Protein AF-A0A1G1LN86-F1 (afdb_monomer)

Sequence (145 aa):
MSSADEALHALSLTRFHFMTLKELHTDLFSKSKDQIISSFDAGILNTGLDTFLMSPSRETILLEALRQNKAVRLQFSISQAKPGEYRMVNHPYKTLLSRFEPLTESIPVTITIQPILDEPVAFHITLTKDGESHVYKVDWSSKIV

Radius of gyration: 21.17 Å; Cα contacts (8 Å, |Δi|>4): 207; chains: 1; bounding box: 54×28×72 Å

Secondary structure (DSSP, 8-state):
--HHHHHHHHHHHHHHHHHHHHHHHHHHHH-TT-TTS-HHHHHHHHHHHHHHHH-TTHHHHHHHHHHHT--EEEEEEEEEEPPPPEEEEEETTEEEEEEPPPPEEEEEEEEEEEE-SSSSEEEEEEEEETTEEEEEEEETTS-B-

Mean predicted aligned error: 9.48 Å

Nearest PDB structures (foldseek):
  5ca6-assembly1_A  TM=2.480E-01  e=2.763E+00  Porcine rotavirus serotype 5/strain TFR-41
  3tay-assembly2_B  TM=2.739E-01  e=5.541E+00  Porcine rotavirus (serotype 3 / strain CRW-8)

pLDDT: mean 81.95, std 11.54, range [48.5, 95.62]

Foldseek 3Di:
DDVVVVVVVLLVLLVLLLVLLVVLLVCLVPDPPDPPDDVVRSVVSNVQSVVLNPDPCNSVVSSVCVVVQHWDKDKDKDWDFDQFDWDFDDDVVDTDTDGDGTDTDIKIKMWIWGADDPDQFGTWIWIDIPNDIDTFTAGSNSDTD

Structure (mmCIF, N/CA/C/O backbone):
data_AF-A0A1G1LN86-F1
#
_entry.id   AF-A0A1G1LN86-F1
#
loop_
_atom_site.group_PDB
_atom_site.id
_atom_site.type_symbol
_atom_site.label_atom_id
_atom_site.label_alt_id
_atom_site.label_comp_id
_atom_site.label_asym_id
_atom_site.label_entity_id
_atom_site.label_seq_id
_atom_site.pdbx_PDB_ins_code
_atom_site.Cartn_x
_atom_site.Cartn_y
_atom_site.Cartn_z
_atom_site.occupancy
_atom_site.B_iso_or_equiv
_atom_site.auth_seq_id
_atom_site.auth_comp_id
_atom_site.auth_asym_id
_atom_site.auth_atom_id
_atom_site.pdbx_PDB_model_num
ATOM 1 N N . MET A 1 1 ? -22.411 9.056 24.810 1.00 48.50 1 MET A N 1
ATOM 2 C CA . MET A 1 1 ? -21.226 8.174 24.906 1.00 48.50 1 MET A CA 1
ATOM 3 C C . MET A 1 1 ? -20.024 9.078 25.147 1.00 48.50 1 MET A C 1
ATOM 5 O O . MET A 1 1 ? -20.071 10.214 24.688 1.00 48.50 1 MET A O 1
ATOM 9 N N . SER A 1 2 ? -19.073 8.695 26.004 1.00 54.00 2 SER A N 1
ATOM 10 C CA . SER A 1 2 ? -18.036 9.620 26.492 1.00 54.00 2 SER A CA 1
ATOM 11 C C . SER A 1 2 ? -16.934 9.825 25.442 1.00 54.00 2 SER A C 1
ATOM 13 O O . SER A 1 2 ? -16.605 8.890 24.715 1.00 54.00 2 SER A O 1
ATOM 15 N N . SER A 1 3 ? -16.326 11.017 25.371 1.00 67.50 3 SER A N 1
ATOM 16 C CA . SER A 1 3 ? -15.241 11.287 24.407 1.00 67.50 3 SER A CA 1
ATOM 17 C C . SER A 1 3 ? -14.000 10.405 24.618 1.00 67.50 3 SER A C 1
ATOM 19 O O . SER A 1 3 ? -13.186 10.248 23.709 1.00 67.50 3 SER A O 1
ATOM 21 N N . ALA A 1 4 ? -13.863 9.800 25.804 1.00 67.75 4 ALA A N 1
ATOM 22 C CA . ALA A 1 4 ? -12.805 8.849 26.115 1.00 67.75 4 ALA A CA 1
ATOM 23 C C . ALA A 1 4 ? -13.003 7.508 25.387 1.00 67.75 4 ALA A C 1
ATOM 25 O O . ALA A 1 4 ? -12.031 6.953 24.875 1.00 67.75 4 ALA A O 1
ATOM 26 N N . ASP A 1 5 ? -14.245 7.027 25.275 1.00 69.00 5 ASP A N 1
ATOM 27 C CA . ASP A 1 5 ? -14.564 5.776 24.573 1.00 69.00 5 ASP A CA 1
ATOM 28 C C . ASP A 1 5 ? -14.357 5.920 23.060 1.00 69.00 5 ASP A C 1
ATOM 30 O O . ASP A 1 5 ? -13.790 5.038 22.418 1.00 69.00 5 ASP A O 1
ATOM 34 N N . GLU A 1 6 ? -14.731 7.070 22.491 1.00 67.81 6 GLU A N 1
ATOM 35 C CA . GLU A 1 6 ? -14.483 7.391 21.078 1.00 67.81 6 GLU A CA 1
ATOM 36 C C . GLU A 1 6 ? -12.983 7.496 20.766 1.00 67.81 6 GLU A C 1
ATOM 38 O O . GLU A 1 6 ? -12.520 7.024 19.724 1.00 67.81 6 GLU A O 1
ATOM 43 N N . ALA A 1 7 ? -12.195 8.070 21.681 1.00 66.19 7 ALA A N 1
ATOM 44 C CA . ALA A 1 7 ? -10.744 8.149 21.539 1.00 66.19 7 ALA A CA 1
ATOM 45 C C . ALA A 1 7 ? -10.079 6.764 21.612 1.00 66.19 7 ALA A C 1
ATOM 47 O O . ALA A 1 7 ? -9.210 6.456 20.793 1.00 66.19 7 ALA A O 1
ATOM 48 N N . LEU A 1 8 ? -10.506 5.916 22.553 1.00 69.06 8 LEU A N 1
ATOM 49 C CA . LEU A 1 8 ? -10.047 4.529 22.685 1.00 69.06 8 LEU A CA 1
ATOM 50 C C . LEU A 1 8 ? -10.398 3.695 21.449 1.00 69.06 8 LEU A C 1
ATOM 52 O O . LEU A 1 8 ? -9.546 2.970 20.929 1.00 69.06 8 LEU A O 1
ATOM 56 N N . HIS A 1 9 ? -11.619 3.843 20.939 1.00 73.06 9 HIS A N 1
ATOM 57 C CA . HIS A 1 9 ? -12.070 3.156 19.736 1.00 73.06 9 HIS A CA 1
ATOM 58 C C . HIS A 1 9 ? -11.248 3.577 18.507 1.00 73.06 9 HIS A C 1
ATOM 60 O O . HIS A 1 9 ? -10.703 2.718 17.813 1.00 73.06 9 HIS A O 1
ATOM 66 N N . ALA A 1 10 ? -11.045 4.881 18.290 1.00 70.00 10 ALA A N 1
ATOM 67 C CA . ALA A 1 10 ? -10.231 5.399 17.185 1.00 70.00 10 ALA A CA 1
ATOM 68 C C . ALA A 1 10 ? -8.765 4.927 17.245 1.00 70.00 10 ALA A C 1
ATOM 70 O O . ALA A 1 10 ? -8.172 4.585 16.218 1.00 70.00 10 ALA A O 1
ATOM 71 N N . LEU A 1 11 ? -8.184 4.856 18.447 1.00 74.44 11 LEU A N 1
ATOM 72 C CA . LEU A 1 11 ? -6.843 4.305 18.656 1.00 74.44 11 LEU A CA 1
ATOM 73 C C . LEU A 1 11 ? -6.782 2.811 18.323 1.00 74.44 11 LEU A C 1
ATOM 75 O O . LEU A 1 11 ? -5.833 2.367 17.678 1.00 74.44 11 LEU A O 1
ATOM 79 N N . SER A 1 12 ? -7.788 2.036 18.736 1.00 77.62 12 SER A N 1
ATOM 80 C CA . SER A 1 12 ? -7.848 0.601 18.439 1.00 77.62 12 SER A CA 1
ATOM 81 C C . SER A 1 12 ? -7.947 0.336 16.932 1.00 77.62 12 SER A C 1
ATOM 83 O O . SER A 1 12 ? -7.154 -0.435 16.397 1.00 77.62 12 SER A O 1
ATOM 85 N N . LEU A 1 13 ? -8.820 1.061 16.226 1.00 76.69 13 LEU A N 1
ATOM 86 C CA . LEU A 1 13 ? -8.989 0.963 14.776 1.00 76.69 13 LEU A CA 1
ATOM 87 C C . LEU A 1 13 ? -7.710 1.323 14.023 1.00 76.69 13 LEU A C 1
ATOM 89 O O . LEU A 1 13 ? -7.316 0.619 13.094 1.00 76.69 13 LEU A O 1
ATOM 93 N N . THR A 1 14 ? -7.025 2.383 14.454 1.00 83.31 14 THR A N 1
ATOM 94 C CA . THR A 1 14 ? -5.750 2.795 13.849 1.00 83.31 14 THR A CA 1
ATOM 95 C C . THR A 1 14 ? -4.687 1.709 14.006 1.00 83.31 14 THR A C 1
ATOM 97 O O . THR A 1 14 ? -3.935 1.447 13.070 1.00 83.31 14 THR A O 1
ATOM 100 N N . ARG A 1 15 ? -4.644 1.026 15.159 1.00 84.94 15 ARG A N 1
ATOM 101 C CA . ARG A 1 15 ? -3.723 -0.100 15.378 1.00 84.94 15 ARG A CA 1
ATOM 102 C C . ARG A 1 15 ? -4.020 -1.276 14.452 1.00 84.94 15 ARG A C 1
ATOM 104 O O . ARG A 1 15 ? -3.078 -1.833 13.900 1.00 84.94 15 ARG A O 1
ATOM 111 N N . PHE A 1 16 ? -5.290 -1.630 14.248 1.00 87.69 16 PHE A N 1
ATOM 112 C CA . PHE A 1 16 ? -5.657 -2.708 13.321 1.00 87.69 16 PHE A CA 1
ATOM 113 C C . PHE A 1 16 ? -5.270 -2.385 11.875 1.00 87.69 16 PHE A C 1
ATOM 115 O O . PHE A 1 16 ? -4.648 -3.216 11.214 1.00 87.69 16 PHE A O 1
ATOM 122 N N . HIS A 1 17 ? -5.530 -1.159 11.413 1.00 89.56 17 HIS A N 1
ATOM 123 C CA . HIS A 1 17 ? -5.068 -0.700 10.099 1.00 89.56 17 HIS A CA 1
ATOM 124 C C . HIS A 1 17 ? -3.546 -0.773 9.987 1.00 89.56 17 HIS A C 1
ATOM 126 O O . HIS A 1 17 ? -3.008 -1.279 9.005 1.00 89.56 17 HIS A O 1
ATOM 132 N N . PHE A 1 18 ? -2.837 -0.304 11.013 1.00 89.44 18 PHE A N 1
ATOM 133 C CA . PHE A 1 18 ? -1.382 -0.321 11.015 1.00 89.44 18 PHE A CA 1
ATOM 134 C C . PHE A 1 18 ? -0.814 -1.746 10.924 1.00 89.44 18 PHE A C 1
ATOM 136 O O . PHE A 1 18 ? 0.107 -1.993 10.145 1.00 89.44 18 PHE A O 1
ATOM 143 N N . MET A 1 19 ? -1.383 -2.689 11.679 1.00 90.00 19 MET A N 1
ATOM 144 C CA . MET A 1 19 ? -0.990 -4.100 11.625 1.00 90.00 19 MET A CA 1
ATOM 145 C C . MET A 1 19 ? -1.262 -4.712 10.251 1.00 90.00 19 MET A C 1
ATOM 147 O O . MET A 1 19 ? -0.363 -5.328 9.687 1.00 90.00 19 MET A O 1
ATOM 151 N N . THR A 1 20 ? -2.437 -4.446 9.679 1.00 90.44 20 THR A N 1
ATOM 152 C CA . THR A 1 20 ? -2.823 -4.924 8.342 1.00 90.44 20 THR A CA 1
ATOM 153 C C . THR A 1 20 ? -1.846 -4.422 7.268 1.00 90.44 20 THR A C 1
ATOM 155 O O . THR A 1 20 ? -1.360 -5.182 6.435 1.00 90.44 20 THR A O 1
ATOM 158 N N . LEU A 1 21 ? -1.464 -3.139 7.318 1.00 90.38 21 LEU A N 1
ATOM 159 C CA . LEU A 1 21 ? -0.511 -2.563 6.362 1.00 90.38 21 LEU A CA 1
ATOM 160 C C . LEU A 1 21 ? 0.902 -3.157 6.507 1.00 90.38 21 LEU A C 1
ATOM 162 O O . LEU A 1 21 ? 1.610 -3.350 5.517 1.00 90.38 21 LEU A O 1
ATOM 166 N N . LYS A 1 22 ? 1.323 -3.456 7.740 1.00 90.75 22 LYS A N 1
ATOM 167 C CA . LYS A 1 22 ? 2.624 -4.073 8.033 1.00 90.75 22 LYS A CA 1
ATOM 168 C C . LYS A 1 22 ? 2.687 -5.533 7.577 1.00 90.75 22 LYS A C 1
ATOM 170 O O . LYS A 1 22 ? 3.721 -5.980 7.073 1.00 90.75 22 LYS A O 1
ATOM 175 N N . GLU A 1 23 ? 1.607 -6.277 7.767 1.00 89.81 23 GLU A N 1
ATOM 176 C CA . GLU A 1 23 ? 1.474 -7.648 7.276 1.00 89.81 23 GLU A CA 1
ATOM 177 C C . GLU A 1 23 ? 1.473 -7.681 5.749 1.00 89.81 23 GLU A C 1
ATOM 179 O O . GLU A 1 23 ? 2.279 -8.411 5.178 1.00 89.81 23 GLU A O 1
ATOM 184 N N . LEU A 1 24 ? 0.712 -6.798 5.090 1.00 88.56 24 LEU A N 1
ATOM 185 C CA . LEU A 1 24 ? 0.741 -6.645 3.632 1.00 88.56 24 LEU A CA 1
ATOM 186 C C . LEU A 1 24 ? 2.166 -6.395 3.117 1.00 88.56 24 LEU A C 1
ATOM 188 O O . LEU A 1 24 ? 2.605 -7.036 2.166 1.00 88.56 24 LEU A O 1
ATOM 192 N N . HIS A 1 25 ? 2.908 -5.480 3.747 1.00 87.38 25 HIS A N 1
ATOM 193 C CA . HIS A 1 25 ? 4.308 -5.219 3.396 1.00 87.38 25 HIS A CA 1
ATOM 194 C C . HIS A 1 25 ? 5.183 -6.478 3.539 1.00 87.38 25 HIS A C 1
ATOM 196 O O . HIS A 1 25 ? 6.005 -6.776 2.675 1.00 87.38 25 HIS A O 1
ATOM 202 N N . THR A 1 26 ? 4.979 -7.257 4.602 1.00 85.94 26 THR A N 1
ATOM 203 C CA . THR A 1 26 ? 5.707 -8.518 4.827 1.00 85.94 26 THR A CA 1
ATOM 204 C C . THR A 1 26 ? 5.364 -9.572 3.767 1.00 85.94 26 THR A C 1
ATOM 206 O O . THR A 1 26 ? 6.247 -10.297 3.297 1.00 85.94 26 THR A O 1
ATOM 209 N N . ASP A 1 27 ? 4.105 -9.645 3.345 1.00 82.88 27 ASP A N 1
ATOM 210 C CA . ASP A 1 27 ? 3.648 -10.564 2.303 1.00 82.88 27 ASP A CA 1
ATOM 211 C C . ASP A 1 27 ? 4.186 -10.174 0.92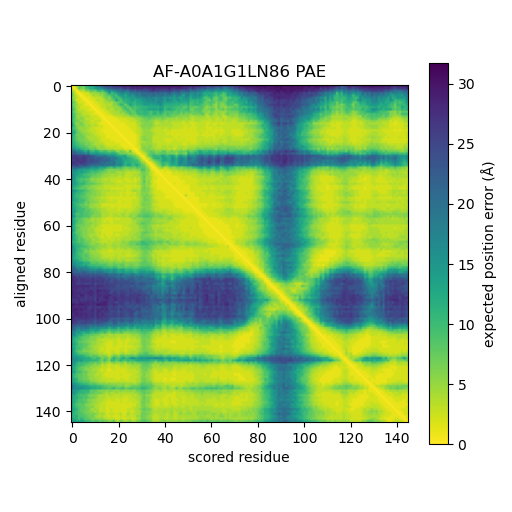2 1.00 82.88 27 ASP A C 1
ATOM 213 O O . ASP A 1 27 ? 4.733 -11.030 0.219 1.00 82.88 27 ASP A O 1
ATOM 217 N N . LEU A 1 28 ? 4.165 -8.882 0.579 1.00 78.94 28 LEU A N 1
ATOM 218 C CA . LEU A 1 28 ? 4.808 -8.357 -0.631 1.00 78.94 28 LEU A CA 1
ATOM 219 C C . LEU A 1 28 ? 6.317 -8.658 -0.657 1.00 78.94 28 LEU A C 1
ATOM 221 O O . LEU A 1 28 ? 6.859 -8.967 -1.720 1.00 78.94 28 LEU A O 1
ATOM 225 N N . PHE A 1 29 ? 6.990 -8.623 0.500 1.00 72.00 29 PHE A N 1
ATOM 226 C CA . PHE A 1 29 ? 8.413 -8.958 0.622 1.00 72.00 29 PHE A CA 1
ATOM 227 C C . PHE A 1 29 ? 8.690 -10.463 0.480 1.00 72.00 29 PHE A C 1
ATOM 229 O O . PHE A 1 29 ? 9.698 -10.868 -0.101 1.00 72.00 29 PHE A O 1
ATOM 236 N N . SER A 1 30 ? 7.816 -11.308 1.032 1.00 63.81 30 SER A N 1
ATOM 237 C CA . SER A 1 30 ? 8.050 -12.753 1.138 1.00 63.81 30 SER A CA 1
ATOM 238 C C . SER A 1 30 ? 7.543 -13.560 -0.060 1.00 63.81 30 SER A C 1
ATOM 240 O O . SER A 1 30 ? 8.032 -14.671 -0.295 1.00 63.81 30 SER A O 1
ATOM 242 N N . LYS A 1 31 ? 6.581 -13.038 -0.834 1.00 56.38 31 LYS A N 1
ATOM 243 C CA . LYS A 1 31 ? 5.934 -13.777 -1.925 1.00 56.38 31 LYS A CA 1
ATOM 244 C C . LYS A 1 31 ? 5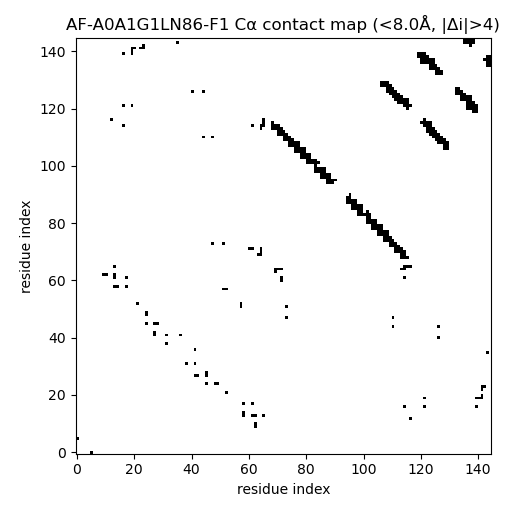.577 -12.882 -3.113 1.00 56.38 31 LYS A C 1
ATOM 246 O O . LYS A 1 31 ? 4.441 -12.465 -3.282 1.00 56.38 31 LYS A O 1
ATOM 251 N N . SER A 1 32 ? 6.484 -12.784 -4.079 1.00 51.50 32 SER A N 1
ATOM 252 C CA . SER A 1 32 ? 6.143 -12.416 -5.464 1.00 51.50 32 SER A CA 1
ATOM 253 C C . SER A 1 32 ? 5.461 -13.566 -6.240 1.00 51.50 32 SER A C 1
ATOM 255 O O . SER A 1 32 ? 5.737 -13.779 -7.421 1.00 51.50 32 SER A O 1
ATOM 257 N N . LYS A 1 33 ? 4.613 -14.370 -5.577 1.00 51.53 33 LYS A N 1
ATOM 258 C CA . LYS A 1 33 ? 3.935 -15.535 -6.183 1.00 51.53 33 LYS A CA 1
ATOM 259 C C . LYS A 1 33 ? 2.461 -15.310 -6.515 1.00 51.53 33 LYS A C 1
ATOM 261 O O . LYS A 1 33 ? 1.910 -16.123 -7.256 1.00 51.53 33 LYS A O 1
ATOM 266 N N . ASP A 1 34 ? 1.844 -14.239 -6.026 1.00 54.03 34 ASP A N 1
ATOM 267 C CA . ASP A 1 34 ? 0.466 -13.917 -6.390 1.00 54.03 34 ASP A CA 1
ATOM 268 C C . ASP A 1 34 ? 0.439 -13.182 -7.734 1.00 54.03 34 ASP A C 1
ATOM 270 O O . ASP A 1 34 ? 0.994 -12.097 -7.883 1.00 54.03 34 ASP A O 1
ATOM 274 N N . GLN A 1 35 ? -0.218 -13.789 -8.730 1.00 60.34 35 GLN A N 1
ATOM 275 C CA . GLN A 1 35 ? -0.354 -13.265 -10.101 1.00 60.34 35 GLN A CA 1
ATOM 276 C C . GLN A 1 35 ? -1.131 -11.937 -10.189 1.00 60.34 35 GLN A C 1
ATOM 278 O O . GLN A 1 35 ? -1.232 -11.367 -11.272 1.00 60.34 35 GLN A O 1
ATOM 283 N N . ILE A 1 36 ? -1.697 -11.459 -9.077 1.00 75.44 36 ILE A N 1
ATOM 284 C CA . ILE A 1 36 ? -2.563 -10.274 -9.022 1.00 75.44 36 ILE A CA 1
ATOM 285 C C . ILE A 1 36 ? -1.758 -8.982 -9.222 1.00 75.44 36 ILE A C 1
ATOM 287 O O . ILE A 1 36 ? -2.266 -8.030 -9.811 1.00 75.44 36 ILE A O 1
ATOM 291 N N . ILE A 1 37 ? -0.499 -8.943 -8.770 1.00 81.44 37 ILE A N 1
ATOM 292 C CA . ILE A 1 37 ? 0.372 -7.767 -8.886 1.00 81.44 37 ILE A CA 1
ATOM 293 C C . ILE A 1 37 ? 1.627 -8.135 -9.675 1.00 81.44 37 ILE A C 1
ATOM 295 O O . ILE A 1 37 ? 2.251 -9.170 -9.439 1.00 81.44 37 ILE A O 1
ATOM 299 N N . SER A 1 38 ? 2.028 -7.268 -10.609 1.00 84.69 38 SER A N 1
ATOM 300 C CA . SER A 1 38 ? 3.286 -7.443 -11.334 1.00 84.69 38 SER A CA 1
ATOM 301 C C . SER A 1 38 ? 4.480 -7.343 -10.374 1.00 84.69 38 SER A C 1
ATOM 303 O O . SER A 1 38 ? 4.470 -6.558 -9.427 1.00 84.69 38 SER A O 1
ATOM 305 N N . SER A 1 39 ? 5.555 -8.096 -10.617 1.00 82.38 39 SER A N 1
ATOM 306 C CA . SER A 1 39 ? 6.748 -8.048 -9.752 1.00 82.38 39 SER A CA 1
ATOM 307 C C . SER A 1 39 ? 7.347 -6.641 -9.640 1.00 82.38 39 SER A C 1
ATOM 309 O O . SER A 1 39 ? 7.891 -6.273 -8.600 1.00 82.38 39 SER A O 1
ATOM 311 N N . PHE A 1 40 ? 7.213 -5.843 -10.700 1.00 85.06 40 PHE A N 1
ATOM 312 C CA . PHE A 1 40 ? 7.655 -4.457 -10.730 1.00 85.06 40 PHE A CA 1
ATOM 313 C C . PHE A 1 40 ? 6.787 -3.556 -9.841 1.00 85.06 40 PHE A C 1
ATOM 315 O O . PHE A 1 40 ? 7.328 -2.812 -9.025 1.00 85.06 40 PHE A O 1
ATOM 322 N N . ASP A 1 41 ? 5.458 -3.661 -9.928 1.00 87.69 41 ASP A N 1
ATOM 323 C CA . ASP A 1 41 ? 4.544 -2.878 -9.083 1.00 87.69 41 ASP A CA 1
ATOM 324 C C . ASP A 1 41 ? 4.649 -3.271 -7.614 1.00 87.69 41 ASP A C 1
ATOM 326 O O . ASP A 1 41 ? 4.672 -2.395 -6.751 1.00 87.69 41 ASP A O 1
ATOM 330 N N . ALA A 1 42 ? 4.796 -4.567 -7.327 1.00 87.88 42 ALA A N 1
ATOM 331 C CA . ALA A 1 42 ? 5.058 -5.060 -5.979 1.00 87.88 42 ALA A CA 1
ATOM 332 C C . ALA A 1 42 ? 6.347 -4.448 -5.408 1.00 87.88 42 ALA A C 1
ATOM 334 O O . ALA A 1 42 ? 6.355 -4.008 -4.261 1.00 87.88 42 ALA A O 1
ATOM 335 N N . GLY A 1 43 ? 7.411 -4.341 -6.215 1.00 87.12 43 GLY A N 1
ATOM 336 C CA . GLY A 1 43 ? 8.656 -3.680 -5.818 1.00 87.12 43 GLY A CA 1
ATOM 337 C C . GLY A 1 43 ? 8.468 -2.198 -5.484 1.00 87.12 43 GLY A C 1
ATOM 338 O O . GLY A 1 43 ? 8.935 -1.738 -4.443 1.00 87.12 43 GLY A O 1
ATOM 339 N N . ILE A 1 44 ? 7.734 -1.462 -6.322 1.00 89.75 44 ILE A N 1
ATOM 340 C CA . ILE A 1 44 ? 7.440 -0.038 -6.097 1.00 89.75 44 ILE A CA 1
ATOM 341 C C . ILE A 1 44 ? 6.600 0.163 -4.831 1.00 89.75 44 ILE A C 1
ATOM 343 O O . ILE A 1 44 ? 6.923 1.016 -3.999 1.00 89.75 44 ILE A O 1
ATOM 347 N N . LEU A 1 45 ? 5.529 -0.621 -4.683 1.00 90.25 45 LEU A N 1
ATOM 348 C CA . LEU A 1 45 ? 4.667 -0.595 -3.504 1.00 90.25 45 LEU A CA 1
ATOM 349 C C . LEU A 1 45 ? 5.466 -0.901 -2.245 1.00 90.25 45 LEU A C 1
ATOM 351 O O . LEU A 1 45 ? 5.330 -0.182 -1.260 1.00 90.25 45 LEU A O 1
ATOM 355 N N . ASN A 1 46 ? 6.339 -1.904 -2.299 1.00 88.44 46 ASN A N 1
ATOM 356 C CA . ASN A 1 46 ? 7.189 -2.278 -1.182 1.00 88.44 46 ASN A CA 1
ATOM 357 C C . ASN A 1 46 ? 8.098 -1.119 -0.750 1.00 88.44 46 ASN A C 1
ATOM 359 O O . ASN A 1 46 ? 8.089 -0.750 0.416 1.00 88.44 46 ASN A O 1
ATOM 363 N N . THR A 1 47 ? 8.805 -0.465 -1.679 1.00 88.00 47 THR A N 1
ATOM 364 C CA . THR A 1 47 ? 9.659 0.693 -1.353 1.00 88.00 47 THR A CA 1
ATOM 365 C C . THR A 1 47 ? 8.871 1.846 -0.725 1.00 88.00 47 THR A C 1
ATOM 367 O O . THR A 1 47 ? 9.316 2.456 0.252 1.00 88.00 47 THR A O 1
ATOM 370 N N . GLY A 1 48 ? 7.690 2.153 -1.265 1.00 89.81 48 GLY A N 1
ATOM 371 C CA . GLY A 1 48 ? 6.843 3.211 -0.719 1.00 89.81 48 GLY A CA 1
ATOM 372 C C . GLY A 1 48 ? 6.295 2.876 0.667 1.00 89.81 48 GLY A C 1
ATOM 373 O O . GLY A 1 48 ? 6.370 3.704 1.577 1.00 89.81 48 GLY A O 1
ATOM 374 N N . LEU A 1 49 ? 5.776 1.659 0.839 1.00 90.88 49 LEU A N 1
ATOM 375 C CA . LEU A 1 49 ? 5.259 1.176 2.116 1.00 90.88 49 LEU A CA 1
ATOM 376 C C . LEU A 1 49 ? 6.358 1.098 3.171 1.00 90.88 49 LEU A C 1
ATOM 378 O O . LEU A 1 49 ? 6.123 1.558 4.282 1.00 90.88 49 LEU A O 1
ATOM 382 N N . ASP A 1 50 ? 7.550 0.613 2.831 1.00 90.44 50 ASP A N 1
ATOM 383 C CA . ASP A 1 50 ? 8.701 0.575 3.738 1.00 90.44 50 ASP A CA 1
ATOM 384 C C . ASP A 1 50 ? 9.046 1.983 4.243 1.00 90.44 50 ASP A C 1
ATOM 386 O O . ASP A 1 50 ? 9.088 2.236 5.448 1.00 90.44 50 ASP A O 1
ATOM 390 N N . THR A 1 51 ? 9.145 2.950 3.325 1.00 88.31 51 THR A N 1
ATOM 391 C CA . THR A 1 51 ? 9.402 4.359 3.668 1.00 88.31 51 THR A CA 1
ATOM 392 C C . THR A 1 51 ? 8.335 4.923 4.610 1.00 88.31 51 THR A C 1
ATOM 394 O O . THR A 1 51 ? 8.649 5.608 5.587 1.00 88.31 51 THR A O 1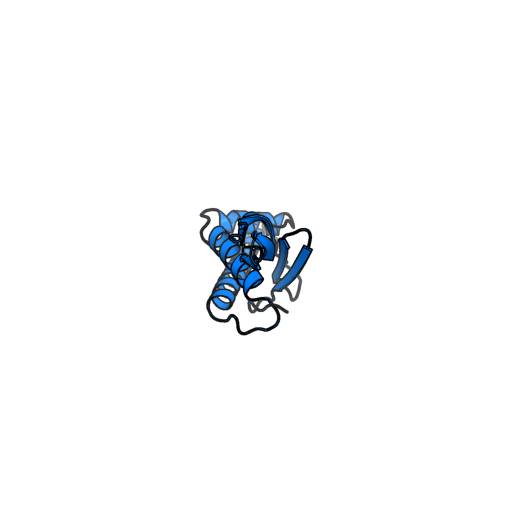
ATOM 397 N N . PHE A 1 52 ? 7.058 4.635 4.344 1.00 91.38 52 PHE A N 1
ATOM 398 C CA . PHE A 1 52 ? 5.961 5.076 5.204 1.00 91.38 52 PHE A CA 1
ATOM 399 C C . PHE A 1 52 ? 5.988 4.392 6.577 1.00 91.38 52 PHE A C 1
ATOM 401 O O . PHE A 1 52 ? 5.849 5.061 7.602 1.00 91.38 52 PHE A O 1
ATOM 408 N N . LEU A 1 53 ? 6.201 3.078 6.617 1.00 90.44 53 LEU A N 1
ATOM 409 C CA . LEU A 1 53 ? 6.241 2.275 7.839 1.00 90.44 53 LEU A CA 1
ATOM 410 C C . LEU A 1 53 ? 7.452 2.607 8.720 1.00 90.44 53 LEU A C 1
ATOM 412 O O . LEU A 1 53 ? 7.365 2.485 9.943 1.00 90.44 53 LEU A O 1
ATOM 416 N N . MET A 1 54 ? 8.551 3.082 8.138 1.00 89.06 54 MET A N 1
ATOM 417 C CA . MET A 1 54 ? 9.711 3.578 8.882 1.00 89.06 54 MET A CA 1
ATOM 418 C C . MET A 1 54 ? 9.526 5.005 9.419 1.00 89.06 54 MET A C 1
ATOM 420 O O . MET A 1 54 ? 10.286 5.431 10.292 1.00 89.06 54 MET A O 1
ATOM 424 N N . SER A 1 55 ? 8.513 5.749 8.963 1.00 89.50 55 SER A N 1
ATOM 425 C CA . SER A 1 55 ? 8.279 7.118 9.431 1.00 89.50 55 SER A CA 1
ATOM 426 C C . SER A 1 55 ? 7.916 7.155 10.927 1.00 89.50 55 SER A C 1
ATOM 428 O O . SER A 1 55 ? 7.046 6.399 11.378 1.00 89.50 55 SER A O 1
ATOM 430 N N . PRO A 1 56 ? 8.511 8.060 11.729 1.00 88.56 56 PRO A N 1
ATOM 431 C CA . PRO A 1 56 ? 8.177 8.199 13.148 1.00 88.56 56 PRO A CA 1
ATOM 432 C C . PRO A 1 56 ? 6.749 8.719 13.376 1.00 88.56 56 PRO A C 1
ATOM 434 O O . PRO A 1 56 ? 6.181 8.494 14.440 1.00 88.56 56 PRO A O 1
ATOM 437 N N . SER A 1 57 ? 6.149 9.386 12.385 1.00 89.69 57 SER A N 1
ATOM 438 C CA . SER A 1 57 ? 4.802 9.967 12.462 1.00 89.69 57 SER A CA 1
ATOM 439 C C . SER A 1 57 ? 3.714 9.105 11.813 1.00 89.69 57 SER A C 1
ATOM 441 O O . SER A 1 57 ? 2.561 9.529 11.752 1.00 89.69 57 SER A O 1
ATOM 443 N N . ARG A 1 58 ? 4.047 7.895 11.345 1.00 89.62 58 ARG A N 1
ATOM 444 C CA . ARG A 1 58 ? 3.143 7.017 10.578 1.00 89.62 58 ARG A CA 1
ATOM 445 C C . ARG A 1 58 ? 1.790 6.756 11.254 1.00 89.62 58 ARG A C 1
ATOM 447 O O . ARG A 1 58 ? 0.765 6.798 10.587 1.00 89.62 58 ARG A O 1
ATOM 454 N N . GLU A 1 59 ? 1.773 6.530 12.570 1.00 87.06 59 GLU A N 1
ATOM 455 C CA . GLU A 1 59 ? 0.545 6.231 13.324 1.00 87.06 59 GLU A CA 1
ATOM 456 C C . GLU A 1 59 ? -0.353 7.466 13.422 1.00 87.06 59 GLU A C 1
ATOM 458 O O . GLU A 1 59 ? -1.558 7.370 13.207 1.00 87.06 59 GLU A O 1
ATOM 463 N N . THR A 1 60 ? 0.237 8.639 13.667 1.00 88.44 60 THR A N 1
ATOM 464 C CA . THR A 1 60 ? -0.482 9.919 13.685 1.00 88.44 60 THR A CA 1
ATOM 465 C C . THR A 1 60 ? -1.041 10.259 12.308 1.00 88.44 60 THR A C 1
ATOM 467 O O . THR A 1 60 ? -2.201 10.647 12.206 1.00 88.44 60 THR A O 1
ATOM 470 N N . ILE A 1 61 ? -0.248 10.066 11.249 1.00 90.50 61 ILE A N 1
ATOM 471 C CA . ILE A 1 61 ? -0.675 10.298 9.862 1.00 90.50 61 ILE A CA 1
ATOM 472 C C . ILE A 1 61 ? -1.841 9.371 9.502 1.00 90.50 61 ILE A C 1
ATOM 474 O O . ILE A 1 61 ? -2.822 9.819 8.913 1.00 90.50 61 ILE A O 1
ATOM 478 N N . LEU A 1 62 ? -1.763 8.091 9.877 1.00 89.75 62 LEU A N 1
ATOM 479 C CA . LEU A 1 62 ? -2.819 7.121 9.598 1.00 89.75 62 LEU A CA 1
ATOM 480 C C . LEU A 1 62 ? -4.096 7.412 10.397 1.00 89.75 62 LEU A C 1
ATOM 482 O O . LEU A 1 62 ? -5.193 7.332 9.851 1.00 89.75 62 LEU A O 1
ATOM 486 N N . LEU A 1 63 ? -3.961 7.797 11.669 1.00 88.81 63 LEU A N 1
ATOM 487 C CA . LEU A 1 63 ? -5.083 8.231 12.501 1.00 88.81 63 LEU A CA 1
ATOM 488 C C . LEU A 1 63 ? -5.764 9.473 11.913 1.00 88.81 63 LEU A C 1
ATOM 490 O O . LEU A 1 63 ? -6.992 9.561 11.900 1.00 88.81 63 LEU A O 1
ATOM 494 N N . GLU A 1 64 ? -4.985 10.445 11.443 1.00 89.00 64 GLU A N 1
ATOM 495 C CA . GLU A 1 64 ? -5.516 11.650 10.811 1.00 89.00 64 GLU A CA 1
ATOM 496 C C . GLU A 1 64 ? -6.234 11.320 9.498 1.00 89.00 64 GLU A C 1
ATOM 498 O O . GLU A 1 64 ? -7.350 11.792 9.276 1.00 89.00 64 GLU A O 1
ATOM 503 N N . ALA A 1 65 ? -5.637 10.456 8.675 1.00 89.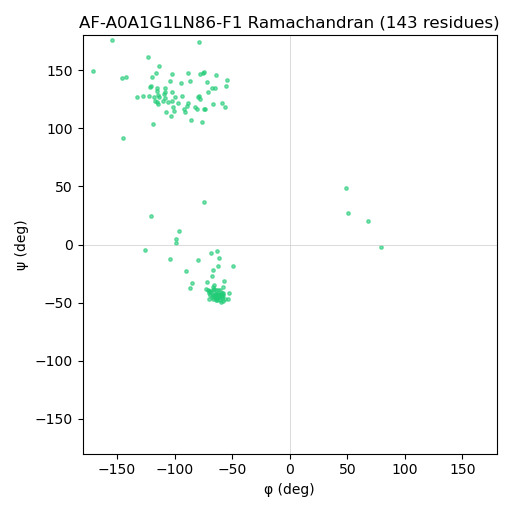38 65 ALA A N 1
ATOM 504 C CA . ALA A 1 65 ? -6.234 9.938 7.450 1.00 89.38 65 ALA A CA 1
ATOM 505 C C . ALA A 1 65 ? -7.586 9.259 7.719 1.00 89.38 65 ALA A C 1
ATOM 507 O O . ALA A 1 65 ? -8.575 9.591 7.068 1.00 89.38 65 ALA A O 1
ATOM 508 N N . LEU A 1 66 ? -7.657 8.397 8.737 1.00 88.38 66 LEU A N 1
ATOM 509 C CA . LEU A 1 66 ? -8.891 7.745 9.183 1.00 88.38 66 LEU A CA 1
ATOM 510 C C . LEU A 1 66 ? -9.949 8.751 9.648 1.00 88.38 66 LEU A C 1
ATOM 512 O O . LEU A 1 66 ? -11.101 8.690 9.226 1.00 88.38 66 LEU A O 1
ATOM 516 N N . ARG A 1 67 ? -9.562 9.709 10.495 1.00 86.06 67 ARG A N 1
ATOM 517 C CA . ARG A 1 67 ? -10.485 10.714 11.047 1.00 86.06 67 ARG A CA 1
ATOM 518 C C . ARG A 1 67 ? -11.041 11.664 9.998 1.00 86.06 67 ARG A C 1
ATOM 520 O O . ARG A 1 67 ? -12.172 12.118 10.130 1.00 86.06 67 ARG A O 1
ATOM 527 N N . GLN A 1 68 ? -10.236 12.006 9.000 1.00 87.19 68 GLN A N 1
ATOM 528 C CA . GLN A 1 68 ? -10.603 12.971 7.966 1.00 87.19 68 GLN A CA 1
ATOM 529 C C . GLN A 1 68 ? -11.091 12.304 6.677 1.00 87.19 68 GLN A C 1
ATOM 531 O O . GLN A 1 68 ? -11.388 13.018 5.721 1.00 87.19 68 GLN A O 1
ATOM 536 N N . ASN A 1 69 ? -11.155 10.967 6.637 1.00 84.75 69 ASN A N 1
ATOM 537 C CA . ASN A 1 69 ? -11.419 10.183 5.430 1.00 84.75 69 ASN A CA 1
ATOM 538 C C . ASN A 1 69 ? -10.529 10.624 4.248 1.00 84.75 69 ASN A C 1
ATOM 540 O O . ASN A 1 69 ? -11.000 10.931 3.152 1.00 84.75 69 ASN A O 1
ATOM 544 N N . LYS A 1 70 ? -9.222 10.740 4.506 1.00 90.62 70 LYS A N 1
ATOM 545 C CA . LYS A 1 70 ? -8.212 11.172 3.531 1.00 90.62 70 LYS A CA 1
ATOM 546 C C . LYS A 1 70 ? -7.257 10.037 3.200 1.00 90.62 70 LYS A C 1
ATOM 548 O O . LYS A 1 70 ? -7.000 9.163 4.018 1.00 90.62 70 LYS A O 1
ATOM 553 N N . ALA A 1 71 ? -6.677 10.102 2.007 1.00 92.44 71 ALA A N 1
ATOM 554 C CA . ALA A 1 71 ? -5.589 9.220 1.618 1.00 92.44 71 ALA A CA 1
ATOM 555 C C . ALA A 1 71 ? -4.234 9.790 2.057 1.00 92.44 71 ALA A C 1
ATOM 557 O O . ALA A 1 71 ? -3.970 10.988 1.920 1.00 92.44 71 ALA A O 1
ATOM 558 N N . VAL A 1 72 ? -3.346 8.912 2.512 1.00 93.31 72 VAL A N 1
ATOM 559 C CA . VAL A 1 72 ? -1.923 9.218 2.672 1.00 93.31 72 VAL A CA 1
ATOM 560 C C . VAL A 1 72 ? -1.273 9.146 1.298 1.00 93.31 72 VAL A C 1
ATOM 562 O O . VAL A 1 72 ? -1.388 8.129 0.619 1.00 93.31 72 VAL A O 1
ATOM 565 N N . ARG A 1 73 ? -0.594 10.213 0.867 1.00 94.31 73 ARG A N 1
ATOM 566 C CA . ARG A 1 73 ? 0.046 10.283 -0.452 1.00 94.31 73 ARG A CA 1
ATOM 567 C C . ARG A 1 73 ? 1.564 10.257 -0.322 1.00 94.31 73 ARG A C 1
ATOM 569 O O . ARG A 1 73 ? 2.145 11.121 0.326 1.00 94.31 73 ARG A O 1
ATOM 576 N N . LEU A 1 74 ? 2.192 9.298 -0.990 1.00 92.94 74 LEU A N 1
ATOM 577 C CA . LEU A 1 74 ? 3.637 9.153 -1.117 1.00 92.94 74 LEU A CA 1
ATOM 578 C C . LEU A 1 74 ? 4.025 9.481 -2.557 1.00 92.94 74 LEU A C 1
ATOM 580 O O . LEU A 1 74 ? 3.417 8.962 -3.494 1.00 92.94 74 LEU A O 1
ATOM 584 N N . GLN A 1 75 ? 5.013 10.350 -2.740 1.00 93.12 75 GLN A N 1
ATOM 585 C CA . GLN A 1 75 ? 5.502 10.762 -4.054 1.00 93.12 75 GLN A CA 1
ATOM 586 C C . GLN A 1 75 ? 7.010 10.580 -4.110 1.00 93.12 75 GLN A C 1
ATOM 588 O O . GLN A 1 75 ? 7.728 11.063 -3.236 1.00 93.12 75 GLN A O 1
ATOM 593 N N . PHE A 1 76 ? 7.483 9.889 -5.136 1.00 91.44 76 PHE A N 1
ATOM 594 C CA . PHE A 1 76 ? 8.905 9.681 -5.387 1.00 91.44 76 PHE A CA 1
ATOM 595 C C . PHE A 1 76 ? 9.130 9.426 -6.876 1.00 91.44 76 PHE A C 1
ATOM 597 O O . PHE A 1 76 ? 8.186 9.400 -7.661 1.00 91.44 76 PHE A O 1
ATOM 604 N N . SER A 1 77 ? 10.386 9.295 -7.286 1.00 88.69 77 SER A N 1
ATOM 605 C CA . SER A 1 77 ? 10.737 8.927 -8.658 1.00 88.69 77 SER A CA 1
ATOM 606 C C . SER A 1 77 ? 11.527 7.630 -8.662 1.00 88.69 77 SER A C 1
ATOM 608 O O . SER A 1 77 ? 12.316 7.388 -7.749 1.00 88.69 77 SER A O 1
ATOM 610 N N . ILE A 1 78 ? 11.311 6.807 -9.682 1.00 87.62 78 ILE A N 1
ATOM 611 C CA . ILE A 1 78 ? 12.074 5.579 -9.909 1.00 87.62 78 ILE A CA 1
ATOM 612 C C . ILE A 1 78 ? 12.847 5.685 -11.217 1.00 87.62 78 ILE A C 1
ATOM 614 O O . ILE A 1 78 ? 12.388 6.305 -12.173 1.00 87.62 78 ILE A O 1
ATOM 618 N N . SER A 1 79 ? 14.016 5.056 -11.260 1.00 83.25 79 SER A N 1
ATOM 619 C CA . SER A 1 79 ? 14.815 4.951 -12.477 1.00 83.25 79 SER A CA 1
ATOM 620 C C . SER A 1 79 ? 14.415 3.697 -13.242 1.00 83.25 79 SER A C 1
ATOM 622 O O . SER A 1 79 ? 14.589 2.589 -12.731 1.00 83.25 79 SER A O 1
ATOM 624 N N . GLN A 1 80 ? 13.927 3.849 -14.470 1.00 77.31 80 GLN A N 1
ATOM 625 C CA . GLN A 1 80 ? 13.672 2.726 -15.368 1.00 77.31 80 GLN A CA 1
ATOM 626 C C . GLN A 1 80 ? 14.603 2.805 -16.574 1.00 77.31 80 GLN A C 1
ATOM 628 O O . GLN A 1 80 ? 14.705 3.828 -17.249 1.00 77.31 80 GLN A O 1
ATOM 633 N N . ALA A 1 81 ? 15.297 1.702 -16.849 1.00 68.06 81 ALA A N 1
ATOM 634 C CA . ALA A 1 81 ? 16.081 1.569 -18.065 1.00 68.06 81 ALA A CA 1
ATOM 635 C C . ALA A 1 81 ? 15.126 1.341 -19.241 1.00 68.06 81 ALA A C 1
ATOM 637 O O . ALA A 1 81 ? 14.441 0.314 -19.291 1.00 68.06 81 ALA A O 1
ATOM 638 N N . LYS A 1 82 ? 15.092 2.263 -20.206 1.00 65.94 82 LYS A N 1
ATOM 639 C CA . LYS A 1 82 ? 14.454 1.969 -21.489 1.00 65.94 82 LYS A CA 1
ATOM 640 C C . LYS A 1 82 ? 15.330 0.992 -22.274 1.00 65.94 82 LYS A C 1
ATOM 642 O O . LYS A 1 82 ? 16.559 1.119 -22.253 1.00 65.94 82 LYS A O 1
ATOM 647 N N . PRO A 1 83 ? 14.738 -0.002 -22.963 1.00 61.03 83 PRO A N 1
ATOM 648 C CA . PRO A 1 83 ? 15.501 -0.848 -23.867 1.00 61.03 83 PRO A CA 1
ATOM 649 C C . PRO A 1 83 ? 16.199 0.050 -24.894 1.00 61.03 83 PRO A C 1
ATOM 651 O O . PRO A 1 83 ? 15.545 0.795 -25.617 1.00 61.03 83 PRO A O 1
ATOM 654 N N . GLY A 1 84 ? 17.536 0.019 -24.894 1.00 61.12 84 GLY A N 1
ATOM 655 C CA . GLY A 1 84 ? 18.346 0.851 -25.781 1.00 61.12 84 GLY A CA 1
ATOM 656 C C . GLY A 1 84 ? 17.956 0.639 -27.241 1.00 61.12 84 GLY A C 1
ATOM 657 O O . GLY A 1 84 ? 17.743 -0.495 -27.676 1.00 61.12 84 GLY A O 1
ATOM 658 N N . GLU A 1 85 ? 17.852 1.731 -27.991 1.00 60.12 85 GLU A N 1
ATOM 659 C CA . GLU A 1 85 ? 17.524 1.670 -29.409 1.00 60.12 85 GLU A CA 1
ATOM 660 C C . GLU A 1 85 ? 18.668 1.010 -30.188 1.00 60.12 85 GLU A C 1
ATOM 662 O O . GLU A 1 85 ? 19.853 1.315 -30.003 1.00 60.12 85 GLU A O 1
ATOM 667 N N . TYR A 1 86 ? 18.307 0.093 -31.084 1.00 67.56 86 TYR A N 1
ATOM 668 C CA . TYR A 1 86 ? 19.231 -0.438 -32.075 1.00 67.56 86 TYR A CA 1
ATOM 669 C C . TYR A 1 86 ? 19.182 0.462 -33.302 1.00 67.56 86 TYR A C 1
ATOM 671 O O . TYR A 1 86 ? 18.130 0.604 -33.927 1.00 67.56 86 TYR A O 1
ATOM 679 N N . ARG A 1 87 ? 20.321 1.036 -33.691 1.00 71.06 87 ARG A N 1
ATOM 680 C CA . ARG A 1 87 ? 20.424 1.785 -34.948 1.00 71.06 87 ARG A CA 1
ATOM 681 C C . ARG A 1 87 ? 21.380 1.082 -35.892 1.00 71.06 87 ARG A C 1
ATOM 683 O O . ARG A 1 87 ? 22.480 0.685 -35.504 1.00 71.06 87 ARG A O 1
ATOM 690 N N . MET A 1 88 ? 20.966 0.966 -37.149 1.00 69.06 88 MET A N 1
ATOM 691 C CA . MET A 1 88 ? 21.877 0.592 -38.222 1.00 69.06 88 MET A CA 1
ATOM 692 C C . MET A 1 88 ? 22.784 1.781 -38.533 1.00 69.06 88 MET A C 1
ATOM 694 O O . MET A 1 88 ? 22.319 2.848 -38.935 1.00 69.06 88 MET A O 1
ATOM 698 N N . VAL A 1 89 ? 24.080 1.599 -38.317 1.00 73.56 89 VAL A N 1
ATOM 699 C CA . VAL A 1 89 ? 25.119 2.570 -38.643 1.00 73.56 89 VAL A CA 1
ATOM 700 C C . VAL A 1 89 ? 25.782 2.108 -39.933 1.00 73.56 89 VAL A C 1
ATOM 702 O O . VAL A 1 89 ? 26.348 1.015 -39.999 1.00 73.56 89 VAL A O 1
ATOM 705 N N . ASN A 1 90 ? 25.699 2.927 -40.980 1.00 71.56 90 ASN A N 1
ATOM 706 C CA . ASN A 1 90 ? 26.381 2.645 -42.237 1.00 71.56 90 A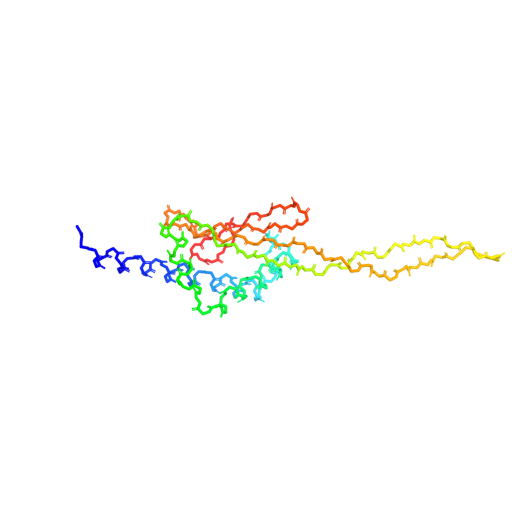SN A CA 1
ATOM 707 C C . ASN A 1 90 ? 27.871 2.960 -42.081 1.00 71.56 90 ASN A C 1
ATOM 709 O O . ASN A 1 90 ? 28.267 4.123 -42.046 1.00 71.56 90 ASN A O 1
ATOM 713 N N . HIS A 1 91 ? 28.691 1.915 -41.977 1.00 69.75 91 HIS A N 1
ATOM 714 C CA . HIS A 1 91 ? 30.141 2.020 -42.075 1.00 69.75 91 HIS A CA 1
ATOM 715 C C . HIS A 1 91 ? 30.536 1.881 -43.556 1.00 69.75 91 HIS A C 1
ATOM 717 O O . HIS A 1 91 ? 29.899 1.100 -44.266 1.00 69.75 91 HIS A O 1
ATOM 723 N N . PRO A 1 92 ? 31.602 2.547 -44.040 1.00 73.56 92 PRO A N 1
ATOM 724 C CA . PRO A 1 92 ? 32.034 2.521 -45.446 1.00 73.56 92 PRO A CA 1
ATOM 725 C C . PRO A 1 92 ? 32.170 1.141 -46.115 1.00 73.56 92 PRO A C 1
ATOM 727 O O . PRO A 1 92 ? 32.162 1.069 -47.337 1.00 73.56 92 PRO A O 1
ATOM 730 N N . TYR A 1 93 ? 32.271 0.054 -45.344 1.00 77.06 93 TYR A N 1
ATOM 731 C CA . TYR A 1 93 ? 32.454 -1.305 -45.866 1.00 77.06 93 TYR A CA 1
ATOM 732 C C . TYR A 1 93 ? 31.407 -2.318 -45.371 1.00 77.06 93 TYR A C 1
ATOM 734 O O . TYR A 1 93 ? 31.449 -3.472 -45.791 1.00 77.06 93 TYR A O 1
ATOM 742 N N . LYS A 1 94 ? 30.499 -1.930 -44.457 1.00 67.06 94 LYS A N 1
ATOM 743 C CA . LYS A 1 94 ? 29.419 -2.788 -43.926 1.00 67.06 94 LYS A CA 1
ATOM 744 C C . LYS A 1 94 ? 28.420 -2.002 -43.073 1.00 67.06 94 LYS A C 1
ATOM 746 O O . LYS A 1 94 ? 28.797 -1.072 -42.364 1.00 67.06 94 LYS A O 1
ATOM 751 N N . THR A 1 95 ? 27.164 -2.432 -43.057 1.00 71.81 95 THR A N 1
ATOM 752 C CA . THR A 1 95 ? 26.170 -1.939 -42.094 1.00 71.81 95 THR A CA 1
ATOM 753 C C . THR A 1 95 ? 26.372 -2.632 -40.746 1.00 71.81 95 THR A C 1
ATOM 755 O O . THR A 1 95 ? 26.448 -3.859 -40.674 1.00 71.81 95 THR A O 1
ATOM 758 N N . LEU A 1 96 ? 26.490 -1.849 -39.675 1.00 76.38 96 LEU A N 1
ATOM 759 C CA . LEU A 1 96 ? 26.655 -2.331 -38.303 1.00 76.38 96 LEU A CA 1
ATOM 760 C C . LEU A 1 96 ? 25.371 -2.093 -37.509 1.00 76.38 96 LEU A C 1
ATOM 762 O O . LEU A 1 96 ? 24.816 -0.998 -37.556 1.00 76.38 96 LEU A O 1
ATOM 766 N N . LEU A 1 97 ? 24.919 -3.090 -36.746 1.00 72.50 97 LEU A N 1
ATOM 767 C CA . LEU A 1 97 ? 23.863 -2.902 -35.753 1.00 72.50 97 LEU A CA 1
ATOM 768 C C . LEU A 1 97 ? 24.512 -2.432 -34.447 1.00 72.50 97 LEU A C 1
ATOM 770 O O . LEU A 1 97 ? 25.192 -3.211 -33.781 1.00 72.50 97 LEU A O 1
ATOM 774 N N . SER A 1 98 ? 24.335 -1.159 -34.100 1.00 67.69 98 SER A N 1
ATOM 775 C CA . SER A 1 98 ? 24.851 -0.596 -32.850 1.00 67.69 98 SER A CA 1
ATOM 776 C C . SER A 1 98 ? 23.732 -0.527 -31.816 1.00 67.69 98 SER A C 1
ATOM 778 O O . SER A 1 98 ? 22.671 0.033 -32.100 1.00 67.69 98 SER A O 1
ATOM 780 N N . ARG A 1 99 ? 23.967 -1.090 -30.625 1.00 64.06 99 ARG A N 1
ATOM 781 C CA . ARG A 1 99 ? 23.094 -0.931 -29.454 1.00 64.06 99 ARG A CA 1
ATOM 782 C C . ARG A 1 99 ? 23.596 0.266 -28.659 1.00 64.06 99 ARG A C 1
ATOM 784 O O . ARG A 1 99 ? 24.721 0.228 -28.166 1.00 64.06 99 ARG A O 1
ATOM 791 N N . PHE A 1 100 ? 22.787 1.312 -28.547 1.00 62.97 100 PHE A N 1
ATOM 792 C CA . PHE A 1 100 ? 23.103 2.419 -27.648 1.00 62.97 100 PHE A CA 1
ATOM 793 C C . PHE A 1 100 ? 22.851 1.999 -26.197 1.00 62.97 100 PHE A C 1
ATOM 795 O O . PHE A 1 100 ? 21.995 1.147 -25.931 1.00 62.97 100 PHE A O 1
ATOM 802 N N . GLU A 1 101 ? 23.635 2.549 -25.267 1.00 62.00 101 GLU A N 1
ATOM 803 C CA . GLU A 1 101 ? 23.448 2.300 -23.837 1.00 62.00 101 GLU A CA 1
ATOM 804 C C . GLU A 1 101 ? 22.001 2.624 -23.430 1.00 62.00 101 GLU A C 1
ATOM 806 O O . GLU A 1 101 ? 21.405 3.559 -23.975 1.00 62.00 101 GLU A O 1
ATOM 811 N N . PRO A 1 102 ? 21.396 1.828 -22.530 1.00 61.75 102 PRO A N 1
ATOM 812 C CA . PRO A 1 102 ? 20.027 2.064 -22.103 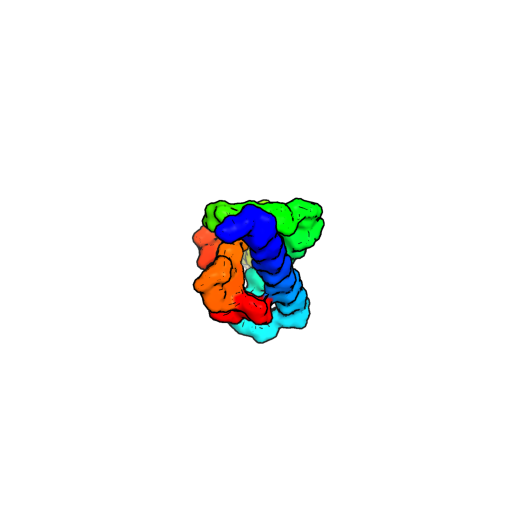1.00 61.75 102 PRO A CA 1
ATOM 813 C C . PRO A 1 102 ? 19.921 3.462 -21.489 1.00 61.75 102 PRO A C 1
ATOM 815 O O . PRO A 1 102 ? 20.612 3.769 -20.518 1.00 61.75 102 PRO A O 1
ATOM 818 N N . LEU A 1 103 ? 19.052 4.305 -22.051 1.00 67.56 103 LEU A N 1
ATOM 819 C CA . LEU A 1 103 ? 18.704 5.566 -21.412 1.00 67.56 103 LEU A CA 1
ATOM 820 C C . LEU A 1 103 ? 17.943 5.250 -20.123 1.00 67.56 103 LEU A C 1
ATOM 822 O O . LEU A 1 103 ? 16.907 4.582 -20.141 1.00 67.56 103 LEU A O 1
ATOM 826 N N . THR A 1 104 ? 18.482 5.721 -19.004 1.00 72.19 104 THR A N 1
ATOM 827 C CA . THR A 1 104 ? 17.786 5.700 -17.721 1.00 72.19 104 THR A CA 1
ATOM 828 C C . THR A 1 104 ? 16.829 6.878 -17.686 1.00 72.19 104 THR A C 1
ATOM 830 O O . THR A 1 104 ? 17.263 8.030 -17.723 1.00 72.19 104 THR A O 1
ATOM 833 N N . GLU A 1 105 ? 15.535 6.600 -17.604 1.00 80.31 105 GLU A N 1
ATOM 834 C CA . GLU A 1 105 ? 14.516 7.627 -17.429 1.00 80.31 105 GLU A CA 1
ATOM 835 C C . GLU A 1 105 ? 14.008 7.644 -15.991 1.00 80.31 105 GLU A C 1
ATOM 837 O O . GLU A 1 105 ? 13.853 6.603 -15.351 1.00 80.31 105 GLU A O 1
ATOM 842 N N . SER A 1 106 ? 13.773 8.853 -15.480 1.00 84.19 106 SER A N 1
ATOM 843 C CA . SER A 1 106 ? 13.190 9.079 -14.161 1.00 84.19 106 SER A CA 1
ATOM 844 C C . SER A 1 106 ? 11.676 9.170 -14.293 1.00 84.19 106 SER A C 1
ATOM 846 O O . SER A 1 106 ? 11.164 10.125 -14.877 1.00 84.19 106 SER A O 1
ATOM 848 N N . ILE A 1 107 ? 10.969 8.205 -13.717 1.00 87.38 107 ILE A N 1
ATOM 849 C CA . ILE A 1 107 ? 9.513 8.098 -13.783 1.00 87.38 107 ILE A CA 1
ATOM 850 C C . ILE A 1 107 ? 8.908 8.577 -12.465 1.00 87.38 107 ILE A C 1
ATOM 852 O O . ILE A 1 107 ? 9.261 8.038 -11.410 1.00 87.38 107 ILE A O 1
ATOM 856 N N . PRO A 1 108 ? 7.998 9.568 -12.486 1.00 90.94 108 PRO A N 1
ATOM 857 C CA . PRO A 1 108 ? 7.291 9.986 -11.290 1.00 90.94 108 PRO A CA 1
ATOM 858 C C . PRO A 1 108 ? 6.287 8.912 -10.867 1.00 90.94 108 PRO A C 1
ATOM 860 O O . PRO A 1 108 ? 5.466 8.443 -11.656 1.00 90.94 108 PRO A O 1
ATOM 863 N N . VAL A 1 109 ? 6.324 8.571 -9.585 1.00 94.19 109 VAL A N 1
ATOM 864 C CA . VAL A 1 109 ? 5.439 7.598 -8.955 1.00 94.19 109 VAL A CA 1
ATOM 865 C C . VAL A 1 109 ? 4.667 8.272 -7.833 1.00 94.19 109 VAL A C 1
ATOM 867 O O . VAL A 1 109 ? 5.210 9.026 -7.023 1.00 94.19 109 VAL A O 1
ATOM 870 N N . THR A 1 110 ? 3.373 7.985 -7.767 1.00 95.62 110 THR A N 1
ATOM 871 C CA . THR A 1 110 ? 2.520 8.320 -6.629 1.00 95.62 110 THR A CA 1
ATOM 872 C C . THR A 1 110 ? 1.894 7.047 -6.075 1.00 95.62 110 THR A C 1
ATOM 874 O O . THR A 1 110 ? 1.228 6.326 -6.811 1.00 95.62 110 THR A O 1
ATOM 877 N N . ILE A 1 111 ? 2.029 6.811 -4.773 1.00 95.38 111 ILE A N 1
ATOM 878 C CA . ILE A 1 111 ? 1.243 5.811 -4.044 1.00 95.38 111 ILE A CA 1
ATOM 879 C C . ILE A 1 111 ? 0.262 6.557 -3.148 1.00 95.38 111 ILE A C 1
ATOM 881 O O . ILE A 1 111 ? 0.643 7.477 -2.427 1.00 95.38 111 ILE A O 1
ATOM 885 N N . THR A 1 112 ? -1.006 6.172 -3.190 1.00 95.56 112 THR A N 1
ATOM 886 C CA . THR A 1 112 ? -2.021 6.656 -2.249 1.00 95.56 112 THR A CA 1
ATOM 887 C C . THR A 1 112 ? -2.523 5.495 -1.414 1.00 95.56 112 THR A C 1
ATOM 889 O O . THR A 1 112 ? -2.820 4.440 -1.962 1.00 95.56 112 THR A O 1
ATOM 892 N N . ILE A 1 113 ? -2.586 5.682 -0.100 1.00 93.94 113 ILE A N 1
ATOM 893 C CA . ILE A 1 113 ? -3.041 4.686 0.869 1.00 93.94 113 ILE A CA 1
ATOM 894 C C . ILE A 1 113 ? -4.263 5.282 1.555 1.00 93.94 113 ILE A C 1
ATOM 896 O O . ILE A 1 113 ? -4.136 6.193 2.375 1.00 93.94 113 ILE A O 1
ATOM 900 N N . GLN A 1 114 ? -5.447 4.811 1.185 1.00 94.38 114 GLN A N 1
ATOM 901 C CA . GLN A 1 114 ? -6.700 5.242 1.786 1.00 94.38 114 GLN A CA 1
ATOM 902 C C . GLN A 1 114 ? -7.194 4.162 2.752 1.00 94.38 114 GLN A C 1
ATOM 904 O O . GLN A 1 114 ? -7.569 3.086 2.287 1.00 94.38 114 GLN A O 1
ATOM 909 N N . PRO A 1 115 ? -7.181 4.414 4.071 1.00 91.62 115 PRO A N 1
ATOM 910 C CA . PRO A 1 115 ? -7.758 3.494 5.043 1.00 91.62 115 PRO A CA 1
ATOM 911 C C . PRO A 1 115 ? -9.295 3.564 5.027 1.00 91.62 115 PRO A C 1
ATOM 913 O O . PRO A 1 115 ? -9.858 4.633 4.779 1.00 91.62 115 PRO A O 1
ATOM 916 N N . ILE A 1 116 ? -9.967 2.441 5.292 1.00 89.88 116 ILE A N 1
ATOM 917 C CA . ILE A 1 116 ? -11.429 2.300 5.210 1.00 89.88 116 ILE A CA 1
ATOM 918 C C . ILE A 1 116 ? -11.951 1.610 6.475 1.00 89.88 116 ILE A C 1
ATOM 920 O O . ILE A 1 116 ? -11.485 0.541 6.849 1.00 89.88 116 ILE A O 1
ATOM 9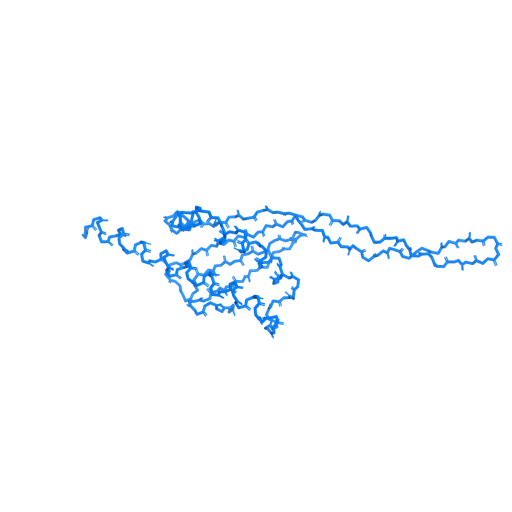24 N N . LEU A 1 117 ? -12.926 2.231 7.145 1.00 79.50 117 LEU A N 1
ATOM 925 C CA . LEU A 1 117 ? -13.412 1.782 8.456 1.00 79.50 117 LEU A CA 1
ATOM 926 C C . LEU A 1 117 ? -14.522 0.724 8.389 1.00 79.50 117 LEU A C 1
ATOM 928 O O . LEU A 1 117 ? -14.532 -0.185 9.212 1.00 79.50 117 LEU A O 1
ATOM 932 N N . ASP A 1 118 ? -15.433 0.839 7.422 1.00 72.31 118 ASP A N 1
ATOM 933 C CA . ASP A 1 118 ? -16.739 0.160 7.465 1.00 72.31 118 ASP A CA 1
ATOM 934 C C . ASP A 1 118 ? -16.975 -0.791 6.277 1.00 72.31 118 ASP A C 1
ATOM 936 O O . ASP A 1 118 ? -18.112 -1.075 5.900 1.00 72.31 118 ASP A O 1
ATOM 940 N N . GLU A 1 119 ? -15.903 -1.293 5.667 1.00 77.94 119 GLU A N 1
ATOM 941 C CA . GLU A 1 119 ? -15.963 -2.186 4.508 1.00 77.94 119 GLU A CA 1
ATOM 942 C C . GLU A 1 119 ? -15.240 -3.517 4.779 1.00 77.94 119 GLU A C 1
ATOM 944 O O . GLU A 1 119 ? -14.398 -3.608 5.678 1.00 77.94 119 GLU A O 1
ATOM 949 N N . PRO A 1 120 ? -15.511 -4.579 3.988 1.00 85.69 120 PRO A N 1
ATOM 950 C CA . PRO A 1 120 ? -14.694 -5.801 4.017 1.00 85.69 120 PRO A CA 1
ATOM 951 C C . PRO A 1 120 ? -13.225 -5.549 3.627 1.00 85.69 120 PRO A C 1
ATOM 953 O O . PRO A 1 120 ? -12.375 -6.419 3.805 1.00 85.69 120 PRO A O 1
ATOM 956 N N . VAL A 1 121 ? -12.940 -4.361 3.096 1.00 90.06 121 VAL A N 1
ATOM 957 C CA . VAL A 1 121 ? -11.633 -3.869 2.683 1.00 90.06 121 VAL A CA 1
ATOM 958 C C . VAL A 1 121 ? -11.108 -2.909 3.752 1.00 90.06 121 VAL A C 1
ATOM 960 O O . VAL A 1 121 ? -11.818 -1.995 4.156 1.00 90.06 121 VAL A O 1
ATOM 963 N N . ALA A 1 122 ? -9.862 -3.099 4.177 1.00 90.56 122 ALA A N 1
ATOM 964 C CA . ALA A 1 122 ? -9.152 -2.220 5.102 1.00 90.56 122 ALA A CA 1
ATOM 965 C C . ALA A 1 122 ? -8.484 -1.035 4.382 1.00 90.56 122 ALA A C 1
ATOM 967 O O . ALA A 1 122 ? -8.370 0.056 4.942 1.00 90.56 122 ALA A O 1
ATOM 968 N N . PHE A 1 123 ? -8.027 -1.235 3.137 1.00 92.81 123 PHE A N 1
ATOM 969 C CA . PHE A 1 123 ? -7.383 -0.182 2.349 1.00 92.81 123 PHE A CA 1
ATOM 970 C C . PHE A 1 123 ? -7.731 -0.205 0.864 1.00 92.81 123 PHE A C 1
ATOM 972 O O . PHE A 1 123 ? -7.751 -1.256 0.225 1.00 92.81 123 PHE A O 1
ATOM 979 N N . HIS A 1 124 ? -7.833 0.989 0.284 1.00 94.38 124 HIS A N 1
ATOM 980 C CA . HIS A 1 124 ? -7.603 1.203 -1.141 1.00 94.38 124 HIS A CA 1
ATOM 981 C C . HIS A 1 124 ? -6.202 1.778 -1.344 1.00 94.38 124 HIS A C 1
ATOM 983 O O . HIS A 1 124 ? -5.907 2.898 -0.919 1.00 94.38 124 HIS A O 1
ATOM 989 N N . ILE A 1 125 ? -5.335 1.011 -2.003 1.00 94.06 125 ILE A N 1
ATOM 990 C CA . ILE A 1 125 ? -3.986 1.441 -2.359 1.00 94.06 125 ILE A CA 1
ATOM 991 C C . ILE A 1 125 ? -3.941 1.699 -3.860 1.00 94.06 125 ILE A C 1
ATOM 993 O O . ILE A 1 125 ? -4.070 0.770 -4.650 1.00 94.06 125 ILE A O 1
ATOM 997 N N . THR A 1 126 ? -3.737 2.951 -4.268 1.00 95.50 126 THR A N 1
ATOM 998 C CA . THR A 1 126 ? -3.578 3.286 -5.693 1.00 95.50 126 THR A CA 1
ATOM 999 C C . THR A 1 126 ? -2.125 3.596 -6.003 1.00 95.50 126 THR A C 1
ATOM 1001 O O . THR A 1 126 ? -1.557 4.525 -5.426 1.00 95.50 126 THR A O 1
ATOM 1004 N N . LEU A 1 127 ? -1.548 2.859 -6.947 1.00 94.12 127 LEU A N 1
ATOM 1005 C CA . LEU A 1 127 ? -0.250 3.127 -7.553 1.00 94.12 127 LEU A CA 1
ATOM 1006 C C . LEU A 1 127 ? -0.456 3.868 -8.873 1.00 94.12 127 LEU A C 1
ATOM 1008 O O . LEU A 1 127 ? -1.113 3.354 -9.769 1.00 94.12 127 LEU A O 1
ATOM 1012 N N . THR A 1 128 ? 0.123 5.056 -9.010 1.00 94.62 128 THR A N 1
ATOM 1013 C CA . THR A 1 128 ? 0.143 5.817 -10.263 1.00 94.62 128 THR A CA 1
ATOM 1014 C C . THR A 1 128 ? 1.575 5.985 -10.747 1.00 94.62 128 THR A C 1
ATOM 1016 O O . THR A 1 128 ? 2.404 6.523 -10.011 1.00 94.62 128 THR A O 1
ATOM 1019 N N . LYS A 1 129 ? 1.857 5.544 -11.971 1.00 91.12 129 LYS A N 1
ATOM 1020 C CA . LYS A 1 129 ? 3.159 5.647 -12.651 1.00 91.12 129 LYS A CA 1
ATOM 1021 C C . LYS A 1 129 ? 2.911 5.847 -14.146 1.00 91.12 129 LYS A C 1
ATOM 1023 O O . LYS A 1 129 ? 1.938 5.310 -14.657 1.00 91.12 129 LYS A O 1
ATOM 1028 N N . ASP A 1 130 ? 3.727 6.644 -14.832 1.00 85.50 130 ASP A N 1
ATOM 1029 C CA . ASP A 1 130 ? 3.597 6.896 -16.284 1.00 85.50 130 ASP A CA 1
ATOM 1030 C C . ASP A 1 130 ? 2.187 7.303 -16.769 1.00 85.50 130 ASP A C 1
ATOM 1032 O O . ASP A 1 130 ? 1.807 7.071 -17.912 1.00 85.50 130 ASP A O 1
ATOM 1036 N N . GLY A 1 131 ? 1.388 7.927 -15.899 1.00 84.38 131 GLY A N 1
ATOM 1037 C CA . GLY A 1 131 ? -0.002 8.291 -16.199 1.00 84.38 131 GLY A CA 1
ATOM 1038 C C . GLY A 1 131 ? -1.013 7.142 -16.091 1.00 84.38 131 GLY A C 1
ATOM 1039 O O . GLY A 1 131 ? -2.209 7.388 -16.232 1.00 84.38 131 GLY A O 1
ATOM 1040 N N . GLU A 1 132 ? -0.573 5.924 -15.781 1.00 90.25 132 GLU A N 1
ATOM 1041 C CA . GLU A 1 132 ? -1.428 4.773 -15.492 1.00 90.25 132 GLU A CA 1
ATOM 1042 C C . GLU A 1 132 ? -1.663 4.629 -13.987 1.00 90.25 132 GLU A C 1
ATOM 1044 O O . GLU A 1 132 ? -0.737 4.768 -13.183 1.00 90.25 132 GLU A O 1
ATOM 1049 N N . SER A 1 133 ? -2.898 4.298 -13.600 1.00 93.00 133 SER A N 1
ATOM 1050 C CA . SER A 1 133 ? -3.285 4.068 -12.206 1.00 93.00 133 SER A CA 1
ATOM 1051 C C . SER A 1 133 ? -3.776 2.638 -12.000 1.00 93.00 133 SER A C 1
ATOM 1053 O O . SER A 1 133 ? -4.707 2.188 -12.663 1.00 93.00 133 SER A O 1
ATOM 1055 N N . HIS A 1 134 ? -3.181 1.953 -11.029 1.00 92.44 134 HIS A N 1
ATOM 1056 C CA . HIS A 1 134 ? -3.536 0.608 -10.594 1.00 92.44 134 HIS A CA 1
ATOM 1057 C C . HIS A 1 134 ? -4.085 0.680 -9.171 1.00 92.44 134 HIS A C 1
ATOM 1059 O O . HIS A 1 134 ? -3.434 1.248 -8.293 1.00 92.44 134 HIS A O 1
ATOM 1065 N N . VAL A 1 135 ? -5.277 0.128 -8.943 1.00 93.00 135 VAL A N 1
ATOM 1066 C CA . VAL A 1 135 ? -5.943 0.133 -7.633 1.00 93.00 135 VAL A CA 1
ATOM 1067 C C . VAL A 1 135 ? -5.911 -1.272 -7.051 1.00 93.00 135 VAL A C 1
ATOM 1069 O O . VAL A 1 135 ? -6.390 -2.214 -7.676 1.00 93.00 135 VAL A O 1
ATOM 1072 N N . TYR A 1 136 ? -5.393 -1.388 -5.835 1.00 91.62 136 TYR A N 1
ATOM 1073 C CA . TYR A 1 136 ? -5.313 -2.622 -5.069 1.00 91.62 136 TYR A CA 1
ATOM 1074 C C . TYR A 1 136 ? -6.182 -2.488 -3.823 1.00 91.62 136 TYR A C 1
ATOM 1076 O O . TYR A 1 136 ? -6.004 -1.559 -3.028 1.00 91.62 136 TYR A O 1
ATOM 1084 N N . LYS A 1 137 ? -7.139 -3.401 -3.661 1.00 92.19 137 LYS A N 1
ATOM 1085 C CA . LYS A 1 137 ? -7.979 -3.473 -2.465 1.00 92.19 137 LYS A CA 1
ATOM 1086 C C . LYS A 1 137 ? -7.349 -4.451 -1.499 1.00 92.19 137 LYS A C 1
ATOM 1088 O O . LYS A 1 137 ? -7.040 -5.563 -1.901 1.00 92.19 137 LYS A O 1
ATOM 1093 N N . VAL A 1 138 ? -7.149 -4.037 -0.257 1.00 91.00 138 VAL A N 1
ATOM 1094 C CA . VAL A 1 138 ? -6.524 -4.871 0.771 1.00 91.00 138 VAL A CA 1
ATOM 1095 C C . VAL A 1 138 ? -7.551 -5.163 1.844 1.00 91.00 138 VAL A C 1
ATOM 1097 O O . VAL A 1 138 ? -8.086 -4.229 2.438 1.00 91.00 138 VAL A O 1
ATOM 1100 N N . ASP A 1 139 ? -7.841 -6.435 2.080 1.00 91.25 139 ASP A N 1
ATOM 1101 C CA . ASP A 1 139 ? -8.759 -6.855 3.134 1.00 91.25 139 ASP A CA 1
ATOM 1102 C C . ASP A 1 139 ? -8.108 -6.828 4.529 1.00 91.25 139 ASP A C 1
ATOM 1104 O O . ASP A 1 139 ? -6.911 -6.588 4.696 1.00 91.25 139 ASP A O 1
ATOM 1108 N N . TRP A 1 140 ? -8.911 -7.084 5.559 1.00 89.19 140 TRP A N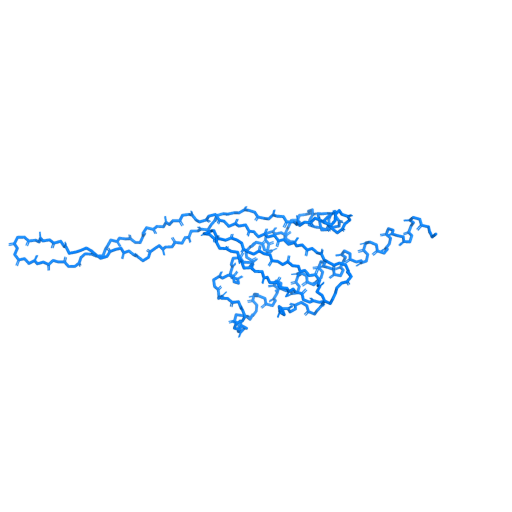 1
ATOM 1109 C CA . TRP A 1 140 ? -8.454 -7.163 6.953 1.00 89.19 140 TRP A CA 1
ATOM 1110 C C . TRP A 1 140 ? -7.547 -8.364 7.258 1.00 89.19 140 TRP A C 1
ATOM 1112 O O . TRP A 1 140 ? -7.017 -8.460 8.362 1.00 89.19 140 TRP A O 1
ATOM 1122 N N . SER A 1 141 ? -7.388 -9.289 6.308 1.00 89.00 141 SER A N 1
ATOM 1123 C CA . SER A 1 141 ? -6.424 -10.391 6.371 1.00 89.00 141 SER A CA 1
ATOM 1124 C C . SER A 1 141 ? -5.120 -10.068 5.641 1.00 89.00 141 SER A C 1
ATOM 1126 O O . SER A 1 141 ? -4.303 -10.963 5.420 1.00 89.00 141 SER A O 1
ATOM 1128 N N . SER A 1 142 ? -4.930 -8.795 5.278 1.00 87.75 142 SER A N 1
ATOM 1129 C CA . SER A 1 142 ? -3.728 -8.272 4.632 1.00 87.75 142 SER A CA 1
ATOM 1130 C C . SER A 1 142 ? -3.522 -8.797 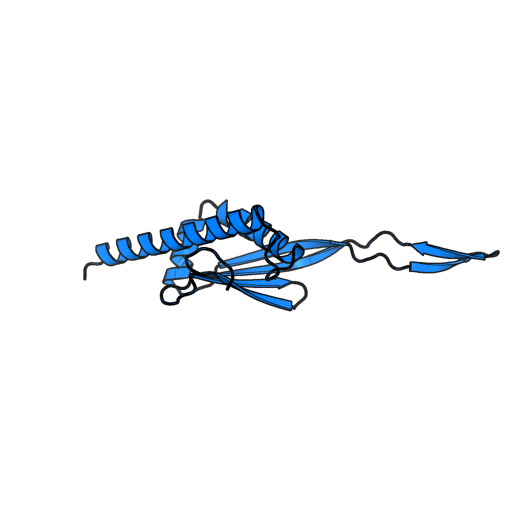3.207 1.00 87.75 142 SER A C 1
ATOM 1132 O O . SER A 1 142 ? -2.416 -8.720 2.671 1.00 87.75 142 SER A O 1
ATOM 1134 N N . LYS A 1 143 ? -4.587 -9.294 2.562 1.00 87.50 143 LYS A N 1
ATOM 1135 C CA . LYS A 1 143 ? -4.549 -9.828 1.195 1.00 87.50 143 LYS A CA 1
ATOM 1136 C C . LYS A 1 143 ? -5.117 -8.847 0.190 1.00 87.50 143 LYS A C 1
ATOM 1138 O O . LYS A 1 143 ? -6.072 -8.130 0.479 1.00 87.50 143 LYS A O 1
ATOM 1143 N N . ILE A 1 144 ? -4.549 -8.865 -1.014 1.00 87.12 144 ILE A N 1
ATOM 1144 C CA . ILE A 1 144 ? -5.106 -8.132 -2.150 1.00 87.12 144 ILE A CA 1
ATOM 1145 C C . ILE A 1 144 ? -6.264 -8.945 -2.740 1.00 87.12 144 ILE A C 1
ATOM 1147 O O . ILE A 1 144 ? -6.081 -10.126 -3.046 1.00 87.12 144 ILE A O 1
ATOM 1151 N N . VAL A 1 145 ? -7.434 -8.315 -2.881 1.00 85.19 145 VAL A N 1
ATOM 1152 C CA . VAL A 1 145 ? -8.703 -8.933 -3.318 1.00 85.19 145 VAL A CA 1
ATOM 1153 C C . VAL A 1 145 ? -9.311 -8.266 -4.544 1.00 85.19 145 VAL A C 1
ATOM 1155 O O . VAL A 1 145 ? -9.096 -7.047 -4.745 1.00 85.19 145 VAL A O 1
#

Solvent-accessible surface area (backbone atoms only — not comparable to full-atom values): 8280 Å² total; per-residue (Å²): 134,58,74,64,58,56,50,53,50,53,51,51,53,41,50,52,53,52,49,29,54,52,48,28,48,50,45,56,72,76,46,87,73,57,86,89,55,55,70,67,56,45,51,54,49,42,58,53,48,50,58,46,71,68,39,93,56,40,67,60,53,51,41,49,21,54,76,68,73,35,62,48,75,48,77,53,71,45,81,44,70,43,84,41,59,73,43,80,43,81,46,103,89,50,78,40,83,44,73,46,76,55,53,71,42,78,42,61,35,36,39,33,45,27,61,44,90,91,55,83,37,37,30,47,36,35,43,33,43,90,91,46,76,48,79,44,36,25,27,75,83,33,42,81,106